Protein AF-A0A352VGR4-F1 (afdb_monomer_lite)

Sequence (114 aa):
MTDTLLATLAIIDSYLWGPWTMAFLAGVAVFFTVTSGVFQLTGFRYILRSTVGCFAASADRSARQQLTPFQAAATSLAGTVGMGNMAGVAVSEAIKQGMALRRSTPSSCRGPSP

Foldseek 3Di:
DVVVVVVVVVVVCCVCVDPVVVVVVVVVVVVVVVVCPPCVVVVVVVVCVVLVVVVVVPPPDDDDDDQRPVRVVVVVCCVCVVVVVVVVVVVVVVVVVVVVVVVPPPPPPDD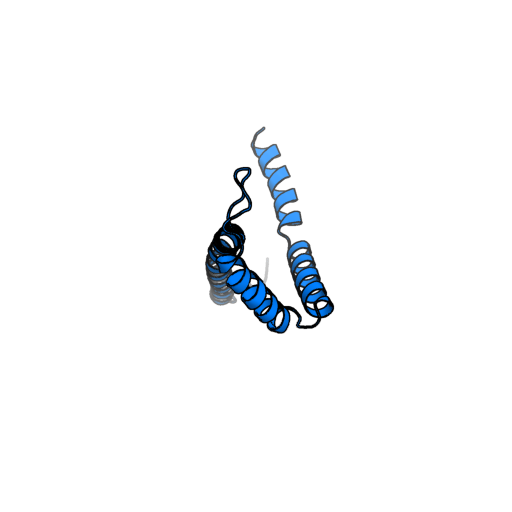DDD

Secondary structure (DSSP, 8-state):
-HHHHHHHHHHHHHHHSSHHHHHHHHHHHHHHHHHTTTHHHHHHHHHHHHHHHHHTT-TT---S----HHHHHHHHHHHHHHHHHHHHHHHHHHHHHHHHHHHHS-S-S-S---

pLDDT: mean 72.19, std 15.46, range [42.25, 91.94]

Structure (mmCIF, N/CA/C/O backbone):
data_AF-A0A352VGR4-F1
#
_entry.id   AF-A0A352VGR4-F1
#
loop_
_atom_site.group_PDB
_atom_site.id
_atom_site.type_symbol
_atom_site.label_atom_id
_atom_site.label_alt_id
_atom_site.label_comp_id
_atom_site.label_asym_id
_atom_site.label_entity_id
_atom_site.label_seq_id
_atom_site.pdbx_PDB_ins_code
_atom_site.Cartn_x
_atom_site.Cartn_y
_atom_site.Cartn_z
_atom_site.occupancy
_atom_site.B_iso_or_equiv
_atom_site.auth_seq_id
_atom_site.auth_comp_id
_atom_site.auth_asym_id
_atom_site.auth_atom_id
_atom_site.pdbx_PDB_model_num
ATOM 1 N N . MET A 1 1 ? 26.073 18.460 -13.523 1.00 69.19 1 MET A N 1
ATOM 2 C CA . MET A 1 1 ? 26.275 17.874 -12.169 1.00 69.19 1 MET A CA 1
ATOM 3 C C . MET A 1 1 ? 24.955 17.420 -11.548 1.00 69.19 1 MET A C 1
ATOM 5 O O . MET A 1 1 ? 24.924 16.385 -10.896 1.00 69.19 1 MET A O 1
ATOM 9 N N . THR A 1 2 ? 23.854 18.137 -11.772 1.00 86.31 2 THR A N 1
ATOM 10 C CA . THR A 1 2 ? 22.496 17.695 -11.412 1.0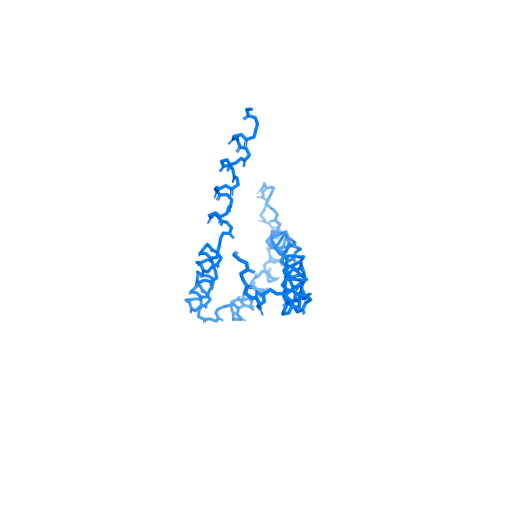0 86.31 2 THR A CA 1
ATOM 11 C C . THR A 1 2 ? 22.028 16.496 -12.239 1.00 86.31 2 THR A C 1
ATOM 13 O O . THR A 1 2 ? 21.388 15.608 -11.693 1.00 86.31 2 THR A O 1
ATOM 16 N N . ASP A 1 3 ? 22.415 16.403 -13.514 1.00 83.31 3 ASP A N 1
ATOM 17 C CA . ASP A 1 3 ? 21.993 15.318 -14.419 1.00 83.31 3 ASP A CA 1
ATOM 18 C C . ASP A 1 3 ? 22.493 13.940 -13.978 1.00 83.31 3 ASP A C 1
ATOM 20 O O . ASP A 1 3 ? 21.754 12.963 -14.001 1.00 83.31 3 ASP A O 1
ATOM 24 N N . THR A 1 4 ? 23.733 13.865 -13.491 1.00 88.06 4 THR A N 1
ATOM 25 C CA . THR A 1 4 ? 24.308 12.642 -12.913 1.00 88.06 4 THR A CA 1
ATOM 26 C C . THR A 1 4 ? 23.610 12.238 -11.615 1.00 88.06 4 THR A C 1
ATOM 28 O O . THR A 1 4 ? 23.456 11.049 -11.338 1.00 88.06 4 THR A O 1
ATOM 31 N N . LEU A 1 5 ? 23.146 13.216 -10.833 1.00 90.44 5 LEU A N 1
ATOM 32 C CA . 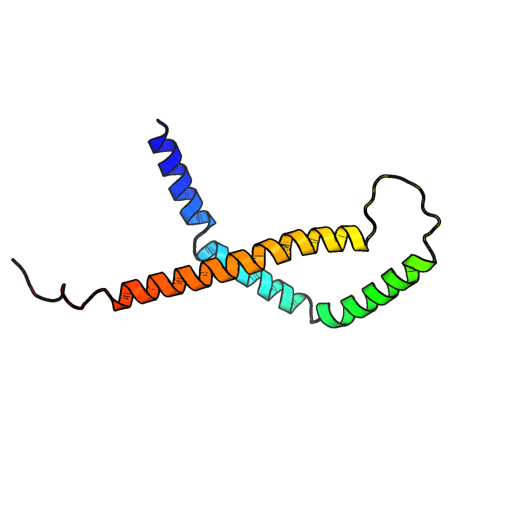LEU A 1 5 ? 22.403 12.975 -9.598 1.00 90.44 5 LEU A CA 1
ATOM 33 C C . LEU A 1 5 ? 21.000 12.442 -9.921 1.00 90.44 5 LEU A C 1
ATOM 35 O O . LEU A 1 5 ? 20.604 11.409 -9.390 1.00 90.44 5 LEU A O 1
ATOM 39 N N . LEU A 1 6 ? 20.297 13.076 -10.861 1.00 91.62 6 LEU A N 1
ATOM 40 C CA . LEU A 1 6 ? 18.991 12.623 -11.344 1.00 91.62 6 LEU A CA 1
ATOM 41 C C . LEU A 1 6 ? 19.065 11.232 -11.985 1.00 91.62 6 LEU A C 1
ATOM 43 O O . LEU A 1 6 ? 18.216 10.394 -11.700 1.00 91.62 6 LEU A O 1
ATOM 47 N N . ALA A 1 7 ? 20.101 10.951 -12.781 1.00 88.25 7 ALA A N 1
ATOM 48 C CA . ALA A 1 7 ? 20.311 9.633 -13.378 1.00 88.25 7 ALA A CA 1
ATOM 49 C C . ALA A 1 7 ? 20.524 8.545 -12.314 1.00 88.25 7 ALA A C 1
ATOM 51 O O . ALA A 1 7 ? 19.953 7.461 -12.408 1.00 88.25 7 ALA A O 1
ATOM 52 N N . THR A 1 8 ? 21.295 8.847 -11.267 1.00 89.19 8 THR A N 1
ATOM 53 C CA . THR A 1 8 ? 21.523 7.909 -10.158 1.00 89.19 8 THR A CA 1
ATOM 54 C C . THR A 1 8 ? 20.236 7.663 -9.367 1.00 89.19 8 THR A C 1
ATOM 56 O O . THR A 1 8 ? 19.907 6.518 -9.061 1.00 89.19 8 THR A O 1
ATOM 59 N N . LEU A 1 9 ? 19.469 8.721 -9.082 1.00 91.75 9 LEU A N 1
ATOM 60 C CA . LEU A 1 9 ? 18.180 8.606 -8.400 1.00 91.75 9 LEU A CA 1
ATOM 61 C C . LEU A 1 9 ? 17.162 7.812 -9.222 1.00 91.75 9 LEU A C 1
ATOM 63 O O . LEU A 1 9 ? 16.468 6.977 -8.656 1.00 91.75 9 LEU A O 1
ATOM 67 N N . ALA A 1 10 ? 17.108 8.008 -10.541 1.00 88.19 10 ALA A N 1
ATOM 68 C CA . ALA A 1 10 ? 16.194 7.280 -11.419 1.00 88.19 10 ALA A CA 1
ATOM 69 C C . ALA A 1 10 ? 16.470 5.766 -11.432 1.00 88.19 10 ALA A C 1
ATOM 71 O O . ALA A 1 10 ? 15.538 4.963 -11.448 1.00 88.19 10 ALA A O 1
ATOM 72 N N . ILE A 1 11 ? 17.743 5.361 -11.374 1.00 87.50 11 ILE A N 1
ATOM 73 C CA . ILE A 1 11 ? 18.121 3.943 -11.288 1.00 87.50 11 ILE A CA 1
ATOM 74 C C . ILE A 1 11 ? 17.632 3.345 -9.964 1.00 87.50 11 ILE A C 1
ATOM 76 O O . ILE A 1 11 ? 17.018 2.277 -9.960 1.00 87.50 11 ILE A O 1
ATOM 80 N N . ILE A 1 12 ? 17.851 4.046 -8.849 1.00 89.94 12 ILE A N 1
ATOM 81 C CA . ILE A 1 12 ? 17.412 3.599 -7.519 1.00 89.94 12 ILE A CA 1
ATOM 82 C C . ILE A 1 12 ? 15.882 3.529 -7.450 1.00 89.94 12 ILE A C 1
ATOM 84 O O . ILE A 1 12 ? 15.336 2.537 -6.968 1.00 89.94 12 ILE A O 1
ATOM 88 N N . ASP A 1 13 ? 15.197 4.546 -7.969 1.00 87.75 13 ASP A N 1
ATOM 89 C CA . ASP A 1 13 ? 13.737 4.622 -7.999 1.00 87.75 13 ASP A CA 1
ATOM 90 C C . ASP A 1 13 ? 13.133 3.455 -8.790 1.00 87.75 13 ASP A C 1
ATOM 92 O O . ASP A 1 13 ? 12.252 2.761 -8.288 1.00 87.75 13 ASP A O 1
ATOM 96 N N . SER A 1 14 ? 13.696 3.137 -9.961 1.00 84.69 14 SER A N 1
ATOM 97 C CA . SER A 1 14 ? 13.246 2.004 -10.781 1.00 84.69 14 SER A CA 1
ATOM 98 C C . SER A 1 14 ? 13.395 0.644 -10.087 1.00 84.69 14 SER A C 1
ATOM 100 O O . SER A 1 14 ? 12.609 -0.273 -10.329 1.00 84.69 14 SER A O 1
ATOM 102 N N . TYR A 1 15 ? 14.382 0.513 -9.197 1.00 86.06 15 TYR A N 1
ATOM 103 C CA . TYR A 1 15 ? 14.601 -0.702 -8.420 1.00 86.06 15 TYR A CA 1
ATOM 104 C C . TYR A 1 15 ? 13.663 -0.769 -7.206 1.00 86.06 15 TYR A C 1
ATOM 106 O O . TYR A 1 15 ? 13.133 -1.834 -6.887 1.00 86.06 15 TYR A O 1
ATOM 114 N N . LEU A 1 16 ? 13.418 0.371 -6.551 1.00 85.94 16 LEU A N 1
ATOM 115 C CA . LEU A 1 16 ? 12.581 0.469 -5.354 1.00 85.94 16 LEU A CA 1
ATOM 116 C C . LEU A 1 16 ? 11.080 0.412 -5.666 1.00 85.94 16 LEU A C 1
ATOM 118 O O . LEU A 1 16 ? 10.326 -0.183 -4.900 1.00 85.94 16 LEU A O 1
ATOM 122 N N . TRP A 1 17 ? 10.651 0.977 -6.793 1.00 82.56 17 TRP A N 1
ATOM 123 C CA . TRP A 1 17 ? 9.271 0.937 -7.298 1.00 82.56 17 TRP A CA 1
ATOM 124 C C . TRP A 1 17 ? 9.053 -0.138 -8.368 1.00 82.56 17 TRP A C 1
ATOM 126 O O . TRP A 1 17 ? 8.001 -0.196 -9.007 1.00 82.56 17 TRP A O 1
ATOM 136 N N . GLY A 1 18 ? 10.047 -1.003 -8.568 1.00 84.75 18 GLY A N 1
ATOM 137 C CA . GLY A 1 18 ? 9.992 -2.067 -9.553 1.00 84.75 18 GLY A CA 1
ATOM 138 C C . GLY A 1 18 ? 8.966 -3.165 -9.224 1.00 84.75 18 GLY A C 1
ATOM 139 O O . GLY A 1 18 ? 8.458 -3.271 -8.105 1.00 84.75 18 GLY A O 1
ATOM 140 N N . PRO A 1 19 ? 8.696 -4.071 -10.180 1.00 85.12 19 PRO A N 1
ATOM 141 C CA . PRO A 1 19 ? 7.733 -5.159 -9.997 1.00 85.12 19 PRO A CA 1
ATOM 142 C C . PRO A 1 19 ? 8.067 -6.079 -8.814 1.00 85.12 19 PRO A C 1
ATOM 144 O O . PRO A 1 19 ? 7.170 -6.659 -8.210 1.00 85.12 19 PRO A O 1
ATOM 147 N N . TRP A 1 20 ? 9.355 -6.202 -8.474 1.00 87.81 20 TRP A N 1
ATOM 148 C CA . TRP A 1 20 ? 9.834 -7.052 -7.386 1.00 87.81 20 TRP A CA 1
ATOM 149 C C . TRP A 1 20 ? 9.377 -6.566 -6.010 1.00 87.81 20 TRP A C 1
ATOM 151 O O . TRP A 1 20 ? 8.851 -7.354 -5.226 1.00 87.81 20 TRP A O 1
ATOM 161 N N . THR A 1 21 ? 9.539 -5.274 -5.710 1.00 88.75 21 THR A N 1
ATOM 162 C CA . THR A 1 21 ? 9.140 -4.710 -4.413 1.00 88.75 21 THR A CA 1
ATOM 163 C C . THR A 1 21 ? 7.624 -4.703 -4.268 1.00 88.75 21 THR A C 1
ATOM 165 O O . THR A 1 21 ? 7.125 -5.050 -3.201 1.00 88.75 21 THR A O 1
ATOM 168 N N . MET A 1 22 ? 6.887 -4.429 -5.349 1.00 88.12 22 MET A N 1
ATOM 169 C CA . MET A 1 22 ? 5.424 -4.527 -5.378 1.00 88.12 22 MET A CA 1
ATOM 170 C C . MET A 1 22 ? 4.933 -5.956 -5.130 1.00 88.12 22 MET A C 1
ATOM 172 O O . MET A 1 22 ? 4.036 -6.166 -4.312 1.00 88.12 22 MET A O 1
ATOM 176 N N . ALA A 1 23 ? 5.545 -6.947 -5.784 1.00 89.69 23 ALA A N 1
ATOM 177 C CA . ALA A 1 23 ? 5.224 -8.356 -5.572 1.00 89.69 23 ALA A CA 1
ATOM 178 C C . ALA A 1 23 ? 5.574 -8.815 -4.149 1.00 89.69 23 ALA A C 1
ATOM 180 O O . ALA A 1 23 ? 4.786 -9.524 -3.525 1.00 89.69 23 ALA A O 1
ATOM 181 N N . PHE A 1 24 ? 6.715 -8.378 -3.609 1.00 91.94 24 PHE A N 1
ATOM 182 C CA . PHE A 1 24 ? 7.108 -8.666 -2.232 1.00 91.94 24 PHE A CA 1
ATOM 183 C C . PHE A 1 24 ? 6.117 -8.070 -1.229 1.00 91.94 24 PHE A C 1
ATOM 185 O O . PHE A 1 24 ? 5.651 -8.778 -0.340 1.00 91.94 24 PHE A O 1
ATOM 192 N N . LEU A 1 25 ? 5.739 -6.800 -1.392 1.00 89.06 25 LEU A N 1
ATOM 193 C CA . LEU A 1 25 ? 4.809 -6.122 -0.490 1.00 89.06 25 LEU A CA 1
ATOM 194 C C . LEU A 1 25 ? 3.412 -6.757 -0.536 1.00 89.06 25 LEU A C 1
ATOM 196 O O . LEU A 1 25 ? 2.812 -7.000 0.511 1.00 89.06 25 LEU A O 1
ATOM 200 N N . ALA A 1 26 ? 2.927 -7.100 -1.734 1.00 88.56 26 ALA A N 1
ATOM 201 C CA . ALA A 1 26 ? 1.692 -7.860 -1.906 1.00 88.56 26 ALA A CA 1
ATOM 202 C C . ALA A 1 26 ? 1.792 -9.255 -1.263 1.00 88.56 26 ALA A C 1
ATOM 204 O O . ALA A 1 26 ? 0.868 -9.687 -0.577 1.00 88.56 26 ALA A O 1
ATOM 205 N N . GLY A 1 27 ? 2.932 -9.932 -1.416 1.00 91.50 27 GLY A N 1
ATOM 206 C CA . GLY A 1 27 ? 3.213 -11.218 -0.783 1.00 91.50 27 GLY A CA 1
ATOM 207 C C . GLY A 1 27 ? 3.184 -11.143 0.744 1.00 91.50 27 GLY A C 1
ATOM 208 O O . GLY A 1 27 ? 2.522 -11.963 1.375 1.00 91.50 27 GLY A O 1
ATOM 209 N N . VAL A 1 28 ? 3.818 -10.130 1.343 1.00 90.75 28 VAL A N 1
ATOM 210 C CA . VAL A 1 28 ? 3.767 -9.882 2.795 1.00 90.75 28 VAL A CA 1
ATOM 211 C C . VAL A 1 28 ? 2.338 -9.569 3.241 1.00 90.75 28 VAL A C 1
ATOM 213 O O . VAL A 1 28 ? 1.898 -10.098 4.259 1.00 90.75 28 VAL A O 1
ATOM 216 N N . ALA A 1 29 ? 1.582 -8.773 2.479 1.00 84.06 29 ALA A N 1
ATOM 217 C CA . ALA A 1 29 ? 0.185 -8.472 2.791 1.00 84.06 29 ALA A CA 1
ATOM 218 C C . ALA A 1 29 ? -0.693 -9.736 2.794 1.00 84.06 29 ALA A C 1
ATOM 220 O O . ALA A 1 29 ? -1.479 -9.943 3.723 1.00 84.06 29 ALA A O 1
ATOM 221 N N . VAL A 1 30 ? -0.524 -10.620 1.806 1.00 87.12 30 VAL A N 1
ATOM 222 C CA . VAL A 1 30 ? -1.231 -11.909 1.747 1.00 87.12 30 VAL A CA 1
ATOM 223 C C . VAL A 1 30 ? -0.772 -12.830 2.877 1.00 87.12 30 VAL A C 1
ATOM 225 O O . VAL A 1 30 ? -1.609 -13.388 3.583 1.00 87.12 30 VAL A O 1
ATOM 228 N N . PHE A 1 31 ? 0.536 -12.944 3.113 1.00 87.19 31 PHE A N 1
ATOM 229 C CA . PHE A 1 31 ? 1.103 -13.754 4.193 1.00 87.19 31 PHE A CA 1
ATOM 230 C C . PHE A 1 31 ? 0.586 -13.319 5.569 1.00 87.19 31 PHE A C 1
ATOM 232 O O . PHE A 1 31 ? 0.180 -14.156 6.379 1.00 87.19 31 PHE A O 1
ATOM 239 N N . PHE A 1 32 ? 0.535 -12.011 5.821 1.00 80.88 32 PHE A N 1
ATOM 240 C CA . PHE A 1 32 ? -0.018 -11.454 7.050 1.00 80.88 32 PHE A CA 1
ATOM 241 C C . PHE A 1 32 ? -1.526 -11.715 7.158 1.00 80.88 32 PHE A C 1
ATOM 243 O O . PHE A 1 32 ? -1.999 -12.103 8.222 1.00 80.88 32 PHE A O 1
ATOM 250 N N . THR A 1 33 ? -2.277 -11.582 6.059 1.00 79.75 33 THR A N 1
ATOM 251 C CA . THR A 1 33 ? -3.721 -11.887 6.013 1.00 79.75 33 THR A CA 1
ATOM 252 C C . THR A 1 33 ? -4.007 -13.349 6.363 1.00 79.75 33 THR A C 1
ATOM 254 O O . THR A 1 33 ? -4.895 -13.630 7.168 1.00 79.75 33 THR A O 1
ATOM 257 N N . VAL A 1 34 ? -3.225 -14.281 5.812 1.00 79.81 34 VAL A N 1
ATOM 258 C CA . VAL A 1 34 ? -3.354 -15.721 6.087 1.00 79.81 34 VAL A CA 1
ATOM 259 C C . VAL A 1 34 ? -2.952 -16.042 7.529 1.00 79.81 34 VAL A C 1
ATOM 261 O O . VAL A 1 34 ? -3.679 -16.749 8.224 1.00 79.81 34 VAL A O 1
ATOM 264 N N . THR A 1 35 ? -1.847 -15.469 8.017 1.00 72.25 35 THR A N 1
ATOM 265 C CA . THR A 1 35 ? -1.362 -15.681 9.395 1.00 72.25 35 THR A CA 1
ATOM 266 C C . THR A 1 35 ? -2.306 -15.079 10.440 1.00 72.25 35 THR A C 1
ATOM 268 O O . THR A 1 35 ? -2.461 -15.629 11.527 1.00 72.25 35 THR A O 1
ATOM 271 N N . SER A 1 36 ? -2.988 -13.975 10.118 1.00 68.62 36 SER A N 1
ATOM 272 C CA . SER A 1 36 ? -3.957 -13.327 11.010 1.00 68.62 36 SER A CA 1
ATOM 273 C C . SER A 1 36 ? -5.284 -14.099 11.132 1.00 68.62 36 SER A C 1
ATOM 275 O O . SER A 1 36 ? -6.136 -13.715 11.931 1.00 68.62 36 SER A O 1
ATOM 277 N N . GLY A 1 37 ? -5.476 -15.204 10.395 1.00 61.28 37 GLY A N 1
ATOM 278 C CA . GLY A 1 37 ? -6.500 -16.211 10.701 1.00 61.28 37 GLY A CA 1
ATOM 279 C C . GLY A 1 37 ? -7.932 -15.672 10.790 1.00 61.28 37 GLY A C 1
ATOM 280 O O . GLY A 1 37 ? -8.697 -16.095 11.652 1.00 61.28 37 GLY A O 1
ATOM 281 N N . VAL A 1 38 ? -8.306 -14.717 9.930 1.00 55.47 38 VAL A N 1
ATOM 282 C CA . VAL A 1 38 ? -9.650 -14.097 9.923 1.00 55.47 38 VAL A CA 1
ATOM 283 C C . VAL A 1 38 ? -9.994 -13.329 11.218 1.00 55.47 38 VAL A C 1
ATOM 285 O O . VAL A 1 38 ? -11.150 -12.967 11.454 1.00 55.47 38 VAL A O 1
ATOM 288 N N . PHE A 1 39 ? -8.997 -12.989 12.044 1.00 54.66 39 PHE A N 1
ATOM 289 C CA . PHE A 1 39 ? -9.181 -12.212 13.278 1.00 54.66 39 PHE A CA 1
ATOM 290 C C . PHE A 1 39 ? -9.628 -10.759 13.020 1.00 54.66 39 PHE A C 1
ATOM 292 O O . PHE A 1 39 ? -10.119 -10.083 13.922 1.00 54.66 39 PHE A O 1
ATOM 299 N N . GLN A 1 40 ? -9.532 -10.277 11.777 1.00 53.25 40 GLN A N 1
ATOM 300 C CA . GLN A 1 40 ? -10.014 -8.954 11.363 1.00 53.25 40 GLN A CA 1
ATOM 301 C C . GLN A 1 40 ? -11.543 -8.802 11.490 1.00 53.25 40 GLN A C 1
ATOM 303 O O . GLN A 1 40 ? -12.013 -7.705 11.782 1.00 53.25 40 GLN A O 1
ATOM 308 N N . LEU A 1 41 ? -12.328 -9.880 11.347 1.00 53.62 41 LEU A N 1
ATOM 309 C CA . LEU A 1 41 ? -13.798 -9.824 11.443 1.00 53.62 41 LEU A CA 1
ATOM 310 C C . LEU A 1 41 ? -14.324 -10.086 12.867 1.00 53.62 41 LEU A C 1
ATOM 312 O O . LEU A 1 41 ? -15.307 -9.478 13.291 1.00 53.62 41 LEU A O 1
ATOM 316 N N . THR A 1 42 ? -13.665 -10.949 13.642 1.00 54.91 42 THR A N 1
ATOM 317 C CA . THR A 1 42 ? -14.056 -11.285 15.026 1.00 54.91 42 THR A CA 1
ATOM 318 C C . THR A 1 42 ? -13.415 -10.367 16.073 1.00 54.91 42 THR A C 1
ATOM 320 O O . THR A 1 42 ? -14.081 -9.995 17.043 1.00 54.91 42 THR A O 1
ATOM 323 N N . GLY A 1 43 ? -12.171 -9.926 15.862 1.00 58.09 43 GLY A N 1
ATOM 324 C CA . GLY A 1 43 ? -11.443 -9.015 16.751 1.00 58.09 43 GLY A CA 1
ATOM 325 C C . GLY A 1 43 ? -11.953 -7.572 16.703 1.00 58.09 43 GLY A C 1
ATOM 326 O O . GLY A 1 43 ? -12.078 -6.941 17.750 1.00 58.09 43 GLY A O 1
ATOM 327 N N . PHE A 1 44 ? -12.359 -7.067 15.530 1.00 59.72 44 PHE A N 1
ATOM 328 C CA . PHE A 1 44 ? -12.963 -5.731 15.386 1.00 59.72 44 PHE A CA 1
ATOM 329 C C . PHE A 1 44 ? -14.236 -5.581 16.230 1.00 59.72 44 PHE A C 1
ATOM 331 O O . PHE A 1 44 ? -14.442 -4.550 16.865 1.00 59.72 44 PHE A O 1
ATOM 338 N N . ARG A 1 45 ? -15.053 -6.641 16.326 1.00 54.56 45 ARG A N 1
ATOM 339 C CA . ARG A 1 45 ? -16.272 -6.653 17.150 1.00 54.56 45 ARG A CA 1
ATOM 340 C C . ARG A 1 45 ? -15.974 -6.684 18.653 1.00 54.56 45 ARG A C 1
ATOM 342 O O . ARG A 1 45 ? -16.692 -6.044 19.418 1.00 54.56 45 ARG A O 1
ATOM 349 N N . TYR A 1 46 ? -14.921 -7.388 19.076 1.00 57.97 46 TYR A N 1
ATOM 350 C CA . TYR A 1 46 ? -14.472 -7.417 20.475 1.00 57.97 46 TYR A CA 1
ATOM 351 C C . TYR A 1 46 ? -13.842 -6.078 20.892 1.00 57.97 46 TYR A C 1
ATOM 353 O O . TYR A 1 46 ? -14.210 -5.519 21.923 1.00 57.97 46 TYR A O 1
ATOM 361 N N . ILE A 1 47 ? -12.982 -5.505 20.043 1.00 60.69 47 ILE A N 1
ATOM 362 C CA . ILE A 1 47 ? -12.321 -4.213 20.270 1.00 60.69 47 ILE A CA 1
ATOM 363 C C . ILE A 1 47 ? -13.340 -3.074 20.260 1.00 60.69 47 ILE A C 1
ATOM 365 O O . ILE A 1 47 ? -13.336 -2.282 21.189 1.00 60.69 47 ILE A O 1
ATOM 369 N N . LEU A 1 48 ? -14.283 -3.019 19.311 1.00 62.00 48 LEU A N 1
ATOM 370 C CA . LEU A 1 48 ? -15.368 -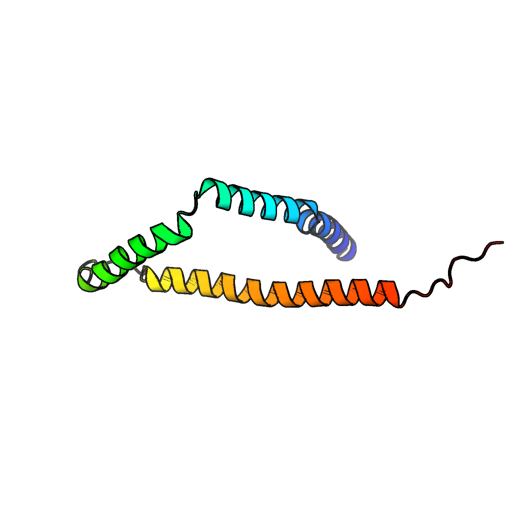2.027 19.345 1.00 62.00 48 LEU A CA 1
ATOM 371 C C . LEU A 1 48 ? -16.187 -2.114 20.634 1.00 62.00 48 LEU A C 1
ATOM 373 O O . LEU A 1 48 ? -16.522 -1.084 21.213 1.00 62.00 48 LEU A O 1
ATOM 377 N N . ARG A 1 49 ? -16.490 -3.323 21.118 1.00 58.75 49 ARG A N 1
ATOM 378 C CA . ARG A 1 49 ? -17.270 -3.504 22.350 1.00 58.75 49 ARG A CA 1
ATOM 379 C C . ARG A 1 49 ? -16.480 -3.088 23.597 1.00 58.75 49 ARG A C 1
ATOM 381 O O . ARG A 1 49 ? -17.052 -2.450 24.477 1.00 58.75 49 ARG A O 1
ATOM 388 N N . SER A 1 50 ? -15.176 -3.363 23.647 1.00 56.28 50 SER A N 1
ATOM 389 C CA . SER A 1 50 ? -14.288 -2.902 24.724 1.00 56.28 50 SER A CA 1
ATOM 390 C C . SER A 1 50 ? -13.970 -1.404 24.645 1.00 56.28 50 SER A C 1
ATOM 392 O O . SER A 1 50 ? -13.900 -0.751 25.679 1.00 56.28 50 SER A O 1
ATOM 394 N N . THR A 1 51 ? -13.824 -0.822 23.455 1.00 59.09 51 THR A N 1
ATOM 395 C CA . THR A 1 51 ? -13.533 0.606 23.261 1.00 59.09 51 THR A CA 1
ATOM 396 C C . THR A 1 51 ? -14.769 1.461 23.530 1.00 59.09 51 THR A C 1
ATOM 398 O O . THR A 1 51 ? -14.673 2.409 24.303 1.00 59.09 51 THR A O 1
ATOM 401 N N . VAL A 1 52 ? -15.944 1.100 22.995 1.00 57.22 52 VAL A N 1
ATOM 402 C CA . VAL A 1 52 ? -17.211 1.814 23.258 1.00 57.22 52 VAL A CA 1
ATOM 403 C C . VAL A 1 52 ? -17.661 1.638 24.717 1.00 57.22 52 VAL A C 1
ATOM 405 O O . VAL A 1 52 ? -18.152 2.589 25.316 1.00 57.22 52 VAL A O 1
ATOM 408 N N . GLY A 1 53 ? -17.424 0.472 25.332 1.00 52.44 53 GLY A N 1
ATOM 409 C CA . GLY A 1 53 ? -17.677 0.258 26.764 1.00 52.44 53 GLY A CA 1
ATOM 410 C C . GLY A 1 53 ? -16.737 1.049 27.687 1.00 52.44 53 GLY A C 1
ATOM 411 O O . GLY A 1 53 ? -17.149 1.486 28.757 1.00 52.44 53 GLY A O 1
ATOM 412 N N . CYS A 1 54 ? -15.492 1.293 27.264 1.00 50.12 54 CYS A N 1
ATOM 413 C CA . CYS A 1 54 ? -14.508 2.064 28.030 1.00 50.12 54 CYS A CA 1
ATOM 414 C C . CYS A 1 54 ? -14.661 3.589 27.852 1.00 50.12 54 CYS A C 1
ATOM 416 O O . CYS A 1 54 ? -14.279 4.345 28.746 1.00 50.12 54 CYS A O 1
ATOM 418 N N . PHE A 1 55 ? -15.296 4.051 26.765 1.00 51.84 55 PHE A N 1
ATOM 419 C CA . PHE A 1 55 ? -15.718 5.452 26.605 1.00 51.84 55 PHE A CA 1
ATOM 420 C C . PHE A 1 55 ? -16.665 5.915 27.727 1.00 51.84 55 PHE A C 1
ATOM 422 O O . PHE A 1 55 ? -16.635 7.086 28.091 1.00 51.84 55 PHE A O 1
ATOM 429 N N . ALA A 1 56 ? -17.454 5.006 28.314 1.00 50.28 56 ALA A N 1
ATOM 430 C CA . ALA A 1 56 ? -18.325 5.310 29.451 1.00 50.28 56 ALA A CA 1
ATOM 431 C C . ALA A 1 56 ? -17.610 5.268 30.822 1.00 50.28 56 ALA A C 1
ATOM 433 O O . ALA A 1 56 ? -18.144 5.800 31.789 1.00 50.28 56 ALA A O 1
ATOM 434 N N . ALA A 1 57 ? -16.420 4.656 30.923 1.00 48.12 57 ALA A N 1
ATOM 435 C CA . ALA A 1 57 ? -15.739 4.400 32.203 1.00 48.12 57 ALA A CA 1
ATOM 436 C C . ALA A 1 57 ? -14.380 5.111 32.377 1.00 48.12 57 ALA A C 1
ATOM 438 O O . ALA A 1 57 ? -13.868 5.165 33.490 1.00 48.12 57 ALA A O 1
ATOM 439 N N . SER A 1 58 ? -13.782 5.671 31.318 1.00 48.53 58 SER A N 1
ATOM 440 C CA . SER A 1 58 ? -12.436 6.281 31.366 1.00 48.53 58 SER A CA 1
ATOM 441 C C . SER A 1 58 ? -12.420 7.812 31.408 1.00 48.53 58 SER A C 1
ATOM 443 O O . SER A 1 58 ? -11.454 8.430 30.967 1.00 48.53 58 SER A O 1
ATOM 445 N N . ALA A 1 59 ? -13.442 8.439 31.996 1.00 50.59 59 ALA A N 1
ATOM 446 C CA . ALA A 1 59 ? -13.395 9.868 32.328 1.00 50.59 59 ALA A CA 1
ATOM 447 C C . ALA A 1 59 ? -12.270 10.228 33.332 1.00 50.59 59 ALA A C 1
ATOM 449 O O . ALA A 1 59 ? -12.024 11.406 33.562 1.00 50.59 59 ALA A O 1
ATOM 450 N N . ASP A 1 60 ? -11.565 9.234 33.893 1.00 45.31 60 ASP A N 1
ATOM 451 C CA . ASP A 1 60 ? -10.593 9.404 34.977 1.00 45.31 60 ASP A CA 1
ATOM 452 C C . ASP A 1 60 ? -9.191 8.832 34.674 1.00 45.31 60 ASP A C 1
ATOM 454 O O . ASP A 1 60 ? -8.604 8.096 35.464 1.00 45.31 60 ASP A O 1
ATOM 458 N N . ARG A 1 61 ? -8.611 9.145 33.508 1.00 48.78 61 ARG A N 1
ATOM 459 C CA . ARG A 1 61 ? -7.143 9.086 33.346 1.00 48.78 61 ARG A CA 1
ATOM 460 C C . ARG A 1 61 ? -6.612 10.352 32.697 1.00 48.78 61 ARG A C 1
ATOM 462 O O . ARG A 1 61 ? -6.351 10.430 31.500 1.00 48.78 61 ARG A O 1
ATOM 469 N N . SER A 1 62 ? -6.441 11.343 33.559 1.00 48.34 62 SER A N 1
ATOM 470 C CA . SER A 1 62 ? -5.566 12.491 33.369 1.00 48.34 62 SER A CA 1
ATOM 471 C C . SER A 1 62 ? -4.134 12.036 33.037 1.00 48.34 62 SER A C 1
ATOM 473 O O . SER A 1 62 ? -3.560 11.256 33.793 1.00 48.34 62 SER A O 1
ATOM 475 N N . ALA A 1 63 ? -3.584 12.501 31.906 1.00 45.22 63 ALA A N 1
ATOM 476 C CA . ALA A 1 63 ? -2.206 13.000 31.731 1.00 45.22 63 ALA A CA 1
ATOM 477 C C . ALA A 1 63 ? -1.672 12.795 30.295 1.00 45.22 63 ALA A C 1
ATOM 479 O O . ALA A 1 63 ? -1.501 11.672 29.827 1.00 45.22 63 ALA A O 1
ATOM 480 N N . ARG A 1 64 ? -1.285 13.924 29.677 1.00 42.25 64 ARG A N 1
ATOM 481 C CA . ARG A 1 64 ? -0.522 14.102 28.421 1.00 42.25 64 ARG A CA 1
ATOM 482 C C . ARG A 1 64 ? -1.228 13.701 27.130 1.00 42.25 64 ARG A C 1
ATOM 484 O O . ARG A 1 64 ? -1.306 12.521 26.853 1.00 42.25 64 ARG A O 1
ATOM 491 N N . GLN A 1 65 ? -1.609 14.697 26.318 1.00 51.41 65 GLN A N 1
ATOM 492 C CA . GLN A 1 65 ? -1.540 14.758 24.836 1.00 51.41 65 GLN A CA 1
ATOM 493 C C . GLN A 1 65 ? -1.829 13.495 23.980 1.00 51.41 65 GLN A C 1
ATOM 495 O O . GLN A 1 65 ? -1.492 13.468 22.799 1.00 51.41 65 GLN A O 1
ATOM 500 N N . GLN A 1 66 ? -2.454 12.453 24.515 1.00 58.47 66 GLN A N 1
ATOM 501 C CA . GLN A 1 66 ? -2.714 11.202 23.820 1.00 58.47 66 GLN A CA 1
ATOM 502 C C . GLN A 1 66 ? -4.091 11.306 23.174 1.00 58.47 66 GLN A C 1
ATOM 504 O O . GLN A 1 66 ? -5.110 11.375 23.860 1.00 58.47 66 GLN A O 1
ATOM 509 N N . LEU A 1 67 ? -4.098 11.380 21.841 1.00 59.66 67 LEU A N 1
ATOM 510 C CA . LEU A 1 67 ? -5.300 11.287 21.011 1.00 59.66 67 LEU A CA 1
ATOM 511 C C . LEU A 1 67 ? -6.154 10.112 21.509 1.00 59.66 67 LEU A C 1
ATOM 513 O O . LEU A 1 67 ? -5.614 9.040 21.795 1.00 59.66 67 LEU A O 1
ATOM 517 N N . THR A 1 68 ? -7.474 10.299 21.614 1.00 75.50 68 THR A N 1
ATOM 518 C CA . THR A 1 68 ? -8.369 9.200 22.022 1.00 75.50 68 THR A CA 1
ATOM 519 C C . THR A 1 68 ? -8.147 7.989 21.105 1.00 75.50 68 THR A C 1
ATOM 521 O O . THR A 1 68 ? -7.833 8.177 19.928 1.00 75.50 68 THR A O 1
ATOM 524 N N . PRO A 1 69 ? -8.313 6.741 21.577 1.00 71.00 69 PRO A N 1
ATOM 525 C CA . PRO A 1 69 ? -8.107 5.553 20.739 1.00 71.00 69 PRO A CA 1
ATOM 526 C C . PRO A 1 69 ? -8.914 5.600 19.430 1.00 71.00 69 PRO A C 1
ATOM 528 O O . PRO A 1 69 ? -8.454 5.121 18.397 1.00 71.00 69 PRO A O 1
ATOM 531 N N . PHE A 1 70 ? -10.080 6.256 19.445 1.00 76.38 70 PHE A N 1
ATOM 532 C CA . PHE A 1 70 ? -10.868 6.536 18.247 1.00 76.38 70 PHE A CA 1
ATOM 533 C C . PHE A 1 70 ? -10.234 7.600 17.340 1.00 76.38 70 PHE A C 1
ATOM 535 O O . PHE A 1 70 ? -10.181 7.417 16.130 1.00 76.38 70 PHE A O 1
ATOM 542 N N . GLN A 1 71 ? -9.716 8.691 17.901 1.00 78.50 71 GLN A N 1
ATOM 543 C CA . GLN A 1 71 ? -9.040 9.745 17.144 1.00 78.50 71 GLN A CA 1
ATOM 544 C C . GLN A 1 71 ? -7.733 9.253 16.506 1.00 78.50 71 GLN A C 1
ATOM 546 O O . GLN A 1 71 ? -7.478 9.550 15.343 1.00 78.50 71 GLN A O 1
ATOM 551 N N . ALA A 1 72 ? -6.942 8.446 17.218 1.00 82.94 72 ALA A N 1
ATOM 552 C CA . ALA A 1 72 ? -5.741 7.821 16.667 1.00 82.94 72 ALA A CA 1
ATOM 553 C C . ALA A 1 72 ? -6.075 6.872 15.498 1.00 82.94 72 ALA A C 1
ATOM 555 O O . ALA A 1 72 ? -5.411 6.910 14.461 1.00 82.94 72 ALA A O 1
ATOM 556 N N . ALA A 1 73 ? -7.139 6.071 15.632 1.00 80.75 73 ALA A N 1
ATOM 557 C CA . ALA A 1 73 ? -7.626 5.201 14.561 1.00 80.75 73 ALA A CA 1
ATOM 558 C C . ALA A 1 73 ? -8.203 5.992 13.373 1.00 80.75 73 ALA A C 1
ATOM 560 O O . ALA A 1 73 ? -7.944 5.658 12.221 1.00 80.75 73 ALA A O 1
ATOM 561 N N . ALA A 1 74 ? -8.951 7.066 13.629 1.00 83.88 74 ALA A N 1
ATOM 562 C CA . ALA A 1 74 ? -9.493 7.925 12.582 1.00 83.88 74 ALA A CA 1
ATOM 563 C C . ALA A 1 74 ? -8.376 8.608 11.778 1.00 83.88 74 ALA A C 1
ATOM 565 O O . ALA A 1 74 ? -8.461 8.667 10.555 1.00 83.88 74 ALA A O 1
ATOM 566 N N . THR A 1 75 ? -7.302 9.062 12.432 1.00 87.31 75 THR A N 1
ATOM 567 C CA . THR A 1 75 ? -6.135 9.651 11.756 1.00 87.31 75 THR A CA 1
ATOM 568 C C . THR A 1 75 ? -5.385 8.631 10.895 1.00 87.31 75 THR A C 1
ATOM 570 O O . THR A 1 75 ? -5.045 8.941 9.752 1.00 87.31 75 THR A O 1
ATOM 573 N N . SER A 1 76 ? -5.148 7.412 11.391 1.00 84.69 76 SER A N 1
ATOM 574 C CA . SER A 1 76 ? -4.463 6.378 10.600 1.00 84.69 76 SER A CA 1
ATOM 575 C C . SER A 1 76 ? -5.305 5.900 9.407 1.00 84.69 76 SER A C 1
ATOM 577 O O . SER A 1 76 ? -4.774 5.709 8.308 1.00 84.69 76 SER A O 1
ATOM 579 N N . LEU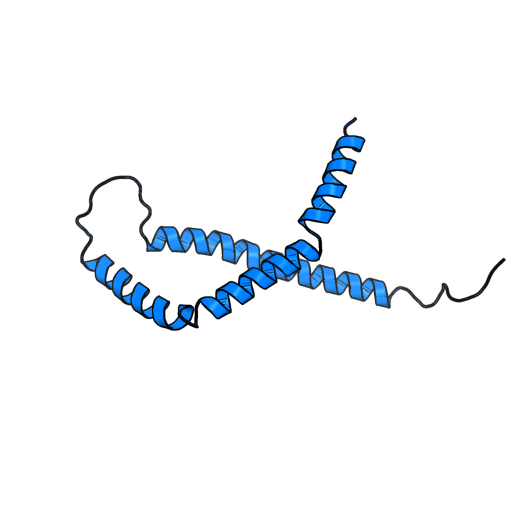 A 1 77 ? -6.625 5.779 9.582 1.00 84.06 77 LEU A N 1
ATOM 580 C CA . LEU A 1 77 ? -7.563 5.462 8.502 1.00 84.06 77 LEU A CA 1
ATOM 581 C C . LEU A 1 77 ? -7.675 6.602 7.486 1.00 84.06 77 LEU A C 1
ATOM 583 O O . LEU A 1 77 ? -7.653 6.342 6.286 1.00 84.06 77 LEU A O 1
ATOM 587 N N . ALA A 1 78 ? -7.732 7.859 7.932 1.00 87.81 78 ALA A N 1
ATOM 588 C CA . ALA A 1 78 ? -7.778 9.013 7.036 1.00 87.81 78 ALA A CA 1
ATOM 589 C C . ALA A 1 78 ? -6.544 9.071 6.118 1.00 87.81 78 ALA A C 1
ATOM 591 O O . ALA A 1 78 ? -6.682 9.309 4.918 1.00 87.81 78 ALA A O 1
ATOM 592 N N . GLY A 1 79 ? -5.352 8.786 6.655 1.00 84.31 79 GLY A N 1
ATOM 593 C CA . GLY A 1 79 ? -4.113 8.759 5.871 1.00 84.31 79 GLY A CA 1
ATOM 594 C C . GLY A 1 79 ? -4.049 7.617 4.852 1.00 84.31 79 GLY A C 1
ATOM 595 O O . GLY A 1 79 ? -3.609 7.817 3.720 1.00 84.31 79 GLY A O 1
ATOM 596 N N . THR A 1 80 ? -4.512 6.421 5.223 1.00 83.50 80 THR A N 1
ATOM 597 C CA . THR A 1 80 ? -4.415 5.228 4.360 1.00 83.50 80 THR A CA 1
ATOM 598 C C . THR A 1 80 ? -5.538 5.137 3.324 1.00 83.50 80 THR A C 1
ATOM 600 O O . THR A 1 80 ? -5.264 4.857 2.157 1.00 83.50 80 THR A O 1
ATOM 603 N N . VAL A 1 81 ? -6.786 5.436 3.697 1.00 83.69 81 VAL A N 1
ATOM 604 C CA . VAL A 1 81 ? -7.940 5.405 2.776 1.00 83.69 81 VAL A CA 1
ATOM 605 C C . VAL A 1 81 ? -7.842 6.515 1.723 1.00 83.69 81 VAL A C 1
ATOM 607 O O . VAL A 1 81 ? -8.176 6.286 0.558 1.00 83.69 81 VAL A O 1
ATOM 610 N N . GLY A 1 82 ? -7.332 7.695 2.101 1.00 75.94 82 GLY A N 1
ATOM 611 C CA . GLY A 1 82 ? -7.135 8.821 1.183 1.00 75.94 82 GLY A CA 1
ATOM 612 C C . GLY A 1 82 ? -6.119 8.525 0.076 1.00 75.94 82 GLY A C 1
ATOM 613 O O . GLY A 1 82 ? -6.406 8.758 -1.097 1.00 75.94 82 GLY A O 1
ATOM 614 N N . MET A 1 83 ? -4.959 7.955 0.422 1.00 81.62 83 MET A N 1
ATOM 615 C CA . MET A 1 83 ? -3.946 7.590 -0.576 1.00 81.62 83 MET A CA 1
ATOM 616 C C . MET A 1 83 ? -4.328 6.344 -1.386 1.00 81.62 83 MET A C 1
ATOM 618 O O . MET A 1 83 ? -4.102 6.321 -2.595 1.00 81.62 83 MET A O 1
ATOM 622 N N . GLY A 1 84 ? -4.945 5.333 -0.763 1.00 78.69 84 GLY A N 1
ATOM 623 C CA . GLY A 1 84 ? -5.290 4.072 -1.429 1.00 78.69 84 GLY A CA 1
ATOM 624 C C . GLY A 1 84 ? -6.282 4.231 -2.586 1.00 78.69 84 GLY A C 1
ATOM 625 O O . GLY A 1 84 ? -6.048 3.705 -3.675 1.00 78.69 84 GLY A O 1
ATOM 626 N N . ASN A 1 85 ? -7.356 5.006 -2.392 1.00 84.06 85 ASN A N 1
ATOM 627 C CA . ASN A 1 85 ? -8.349 5.243 -3.448 1.00 84.06 85 ASN A CA 1
ATOM 628 C C . ASN A 1 85 ? -7.778 6.071 -4.608 1.00 84.06 85 ASN A C 1
ATOM 630 O O . ASN A 1 85 ? -8.047 5.771 -5.771 1.00 84.06 85 ASN A O 1
ATOM 634 N N . MET A 1 86 ? -6.955 7.078 -4.306 1.00 83.88 86 MET A N 1
ATOM 635 C CA . MET A 1 86 ? -6.323 7.916 -5.330 1.00 83.88 86 MET A CA 1
ATOM 636 C C . MET A 1 86 ? -5.305 7.124 -6.159 1.00 83.88 86 MET A C 1
ATOM 638 O O . MET A 1 86 ? -5.330 7.182 -7.390 1.00 83.88 86 MET A O 1
ATOM 642 N N . ALA A 1 87 ? -4.458 6.325 -5.502 1.00 83.12 87 ALA A N 1
ATOM 643 C CA . ALA A 1 87 ? -3.480 5.475 -6.176 1.00 83.12 87 ALA A CA 1
ATOM 644 C C . ALA A 1 87 ? -4.152 4.411 -7.061 1.00 83.12 87 ALA A C 1
ATOM 646 O O . ALA A 1 87 ? -3.701 4.170 -8.179 1.00 83.12 87 ALA A O 1
ATOM 647 N N . GLY A 1 88 ? -5.260 3.815 -6.607 1.00 81.38 88 GLY A N 1
ATOM 648 C CA . GLY A 1 88 ? -6.000 2.815 -7.382 1.00 81.38 88 GLY A CA 1
ATOM 649 C C . GLY A 1 88 ? -6.563 3.370 -8.691 1.00 81.38 88 GLY A C 1
ATOM 650 O O . GLY A 1 88 ? -6.394 2.755 -9.747 1.00 81.38 88 GLY A O 1
ATOM 651 N N . VAL A 1 89 ? -7.172 4.559 -8.648 1.00 87.50 89 VAL A N 1
ATOM 652 C CA . VAL A 1 89 ? -7.683 5.222 -9.858 1.00 87.50 89 VAL A CA 1
ATOM 653 C C . VAL A 1 89 ? -6.532 5.557 -10.811 1.00 87.50 89 VAL A C 1
ATOM 655 O O . VAL A 1 89 ? -6.612 5.219 -11.993 1.00 87.50 89 VAL A O 1
ATOM 658 N N . ALA A 1 90 ? -5.431 6.118 -10.302 1.00 86.00 90 ALA A N 1
ATOM 659 C CA . ALA A 1 90 ? -4.256 6.450 -11.110 1.00 86.00 90 ALA A CA 1
ATOM 660 C C . ALA A 1 90 ? -3.657 5.221 -11.820 1.00 86.00 90 ALA A C 1
ATOM 662 O O . ALA A 1 90 ? -3.383 5.269 -13.019 1.00 86.00 90 ALA A O 1
ATOM 663 N N . VAL A 1 91 ? -3.514 4.098 -11.109 1.00 85.12 91 VAL A N 1
ATOM 664 C CA . VAL A 1 91 ? -3.012 2.839 -11.684 1.00 85.12 91 VAL A CA 1
ATOM 665 C C . VAL A 1 91 ? -3.984 2.281 -12.725 1.00 85.12 91 VAL A C 1
ATOM 667 O O . VAL A 1 91 ? -3.551 1.813 -13.779 1.00 85.12 91 VAL A O 1
ATOM 670 N N . SER A 1 92 ? -5.295 2.360 -12.477 1.00 90.31 92 SER A N 1
ATOM 671 C CA . SER A 1 92 ? -6.302 1.863 -13.422 1.00 90.31 92 SER A CA 1
ATOM 672 C C . SER A 1 92 ? -6.273 2.612 -14.758 1.00 90.31 92 SER A C 1
ATOM 674 O O . SER A 1 92 ? -6.334 1.984 -15.819 1.00 90.31 92 SER A O 1
ATOM 676 N N . GLU A 1 93 ? -6.099 3.935 -14.720 1.00 85.00 93 GLU A N 1
ATOM 677 C CA . GLU A 1 93 ? -5.991 4.748 -15.929 1.00 85.00 93 GLU A CA 1
ATOM 678 C C . GLU A 1 93 ? -4.626 4.581 -16.609 1.00 85.00 93 GLU A C 1
ATOM 680 O O . GLU A 1 93 ? -4.574 4.443 -17.830 1.00 85.00 93 GLU A O 1
ATOM 685 N N . ALA A 1 94 ? -3.531 4.452 -15.853 1.00 86.50 94 ALA A N 1
ATOM 686 C CA . ALA A 1 94 ? -2.210 4.168 -16.419 1.00 86.50 94 ALA A CA 1
ATOM 687 C C . ALA A 1 94 ? -2.178 2.829 -17.184 1.00 86.50 94 ALA A C 1
ATOM 689 O O . ALA A 1 94 ? -1.667 2.756 -18.306 1.00 86.50 94 ALA A O 1
ATOM 690 N N . ILE A 1 95 ? -2.779 1.771 -16.625 1.00 85.81 95 ILE A N 1
ATOM 691 C CA . ILE A 1 95 ? -2.876 0.463 -17.292 1.00 85.81 95 ILE A CA 1
ATOM 692 C C . ILE A 1 95 ? -3.767 0.556 -18.537 1.00 85.81 95 ILE A C 1
ATOM 694 O O . ILE A 1 95 ? -3.405 0.025 -19.593 1.00 85.81 95 ILE A O 1
ATOM 698 N N . LYS A 1 96 ? -4.908 1.254 -18.454 1.00 82.81 96 LYS A N 1
ATOM 699 C CA . LYS A 1 96 ? -5.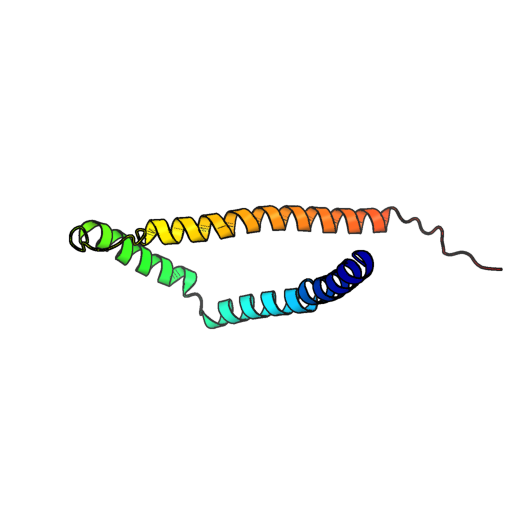780 1.494 -19.615 1.00 82.81 96 LYS A CA 1
ATOM 700 C C . LYS A 1 96 ? -5.048 2.223 -20.734 1.00 82.81 96 LYS A C 1
ATOM 702 O O . LYS A 1 96 ? -5.146 1.796 -21.881 1.00 82.81 96 LYS A O 1
ATOM 707 N N . GLN A 1 97 ? -4.318 3.291 -20.424 1.00 76.69 97 GLN A N 1
ATOM 708 C CA . GLN A 1 97 ? -3.581 4.079 -21.411 1.00 76.69 97 GLN A CA 1
ATOM 709 C C . GLN A 1 97 ? -2.441 3.276 -22.041 1.00 76.69 97 GLN A C 1
ATOM 711 O O . GLN A 1 97 ? -2.285 3.297 -23.262 1.00 76.69 97 GLN A O 1
ATOM 716 N N . GLY A 1 98 ? -1.710 2.490 -21.246 1.00 77.69 98 GLY A N 1
ATOM 717 C CA . GLY A 1 98 ? -0.703 1.561 -21.759 1.00 77.69 98 GLY A CA 1
ATOM 718 C C . GLY A 1 98 ? -1.300 0.508 -22.701 1.00 77.69 98 GLY A C 1
ATOM 719 O O . GLY A 1 98 ? -0.734 0.222 -23.757 1.00 77.69 98 GLY A O 1
ATOM 720 N N . MET A 1 99 ? -2.482 -0.028 -22.380 1.00 70.75 99 MET A N 1
ATOM 721 C CA . MET A 1 99 ? -3.184 -0.980 -23.248 1.00 70.75 99 MET A CA 1
ATOM 722 C C . MET A 1 99 ? -3.796 -0.313 -24.491 1.00 70.75 99 MET A C 1
ATOM 724 O O . MET A 1 99 ? -3.818 -0.928 -25.559 1.00 70.75 99 MET A O 1
ATOM 728 N N . ALA A 1 100 ? -4.260 0.933 -24.381 1.00 70.06 100 ALA A N 1
ATOM 729 C CA . ALA A 1 100 ? -4.766 1.721 -25.502 1.00 70.06 100 ALA A CA 1
ATOM 730 C C . ALA A 1 100 ? -3.648 2.044 -26.505 1.00 70.06 100 ALA A C 1
ATOM 732 O O . ALA A 1 100 ? -3.825 1.798 -27.695 1.00 70.06 100 ALA A O 1
ATOM 733 N N . LEU A 1 101 ? -2.472 2.467 -26.026 1.00 64.81 101 LEU A N 1
ATOM 734 C CA . LEU A 1 101 ? -1.274 2.697 -26.848 1.00 64.81 101 LEU A CA 1
ATOM 735 C C . LEU A 1 101 ? -0.783 1.424 -27.554 1.00 64.81 101 LEU A C 1
ATOM 737 O O . LEU A 1 101 ? -0.309 1.478 -28.689 1.00 64.81 101 LEU A O 1
ATOM 741 N N . ARG A 1 102 ? -0.943 0.257 -26.918 1.00 62.19 102 ARG A N 1
ATOM 742 C CA . ARG A 1 102 ? -0.609 -1.045 -27.518 1.00 62.19 102 ARG A CA 1
ATOM 743 C C . ARG A 1 102 ? -1.610 -1.509 -28.585 1.00 62.19 102 ARG A C 1
ATOM 745 O O . ARG A 1 102 ? -1.271 -2.383 -29.376 1.00 62.19 102 ARG A O 1
ATOM 752 N N . ARG A 1 103 ? -2.836 -0.966 -28.597 1.00 62.00 103 ARG A N 1
ATOM 753 C CA . ARG A 1 103 ? -3.839 -1.204 -29.658 1.00 62.00 103 ARG A CA 1
ATOM 754 C C . ARG A 1 103 ? -3.733 -0.202 -30.801 1.00 62.00 103 ARG A C 1
ATOM 756 O O . ARG A 1 103 ? -4.073 -0.553 -31.924 1.00 62.00 103 ARG A O 1
ATOM 763 N N . SER A 1 104 ? -3.283 1.020 -30.526 1.00 57.62 104 SER A N 1
ATOM 764 C CA . SER A 1 104 ? -3.068 2.050 -31.545 1.00 57.62 104 SER A CA 1
ATOM 765 C C . SER A 1 104 ? -1.689 1.997 -32.195 1.00 57.62 104 SER A C 1
ATOM 767 O O . SER A 1 104 ? -1.479 2.734 -33.150 1.00 57.62 104 SER A O 1
ATOM 769 N N . THR A 1 105 ? -0.776 1.118 -31.759 1.00 59.31 105 THR A N 1
ATOM 770 C CA . THR A 1 105 ? 0.370 0.712 -32.585 1.00 59.31 105 THR A CA 1
ATOM 771 C C . THR A 1 105 ? -0.162 -0.204 -33.685 1.00 59.31 105 THR A C 1
ATOM 773 O O . THR A 1 105 ? -0.445 -1.376 -33.418 1.00 59.31 105 THR A O 1
ATOM 776 N N . PRO A 1 106 ? -0.346 0.292 -34.923 1.00 51.78 106 PRO A N 1
ATOM 777 C CA . PRO A 1 106 ? -0.718 -0.575 -36.013 1.00 51.78 106 PRO A CA 1
ATOM 778 C C . PRO A 1 106 ? 0.477 -1.487 -36.267 1.00 51.78 106 PRO A C 1
ATOM 780 O O . PRO A 1 106 ? 1.636 -1.144 -36.023 1.00 51.78 106 PRO A O 1
ATOM 783 N N . SER A 1 107 ? 0.185 -2.644 -36.822 1.00 54.22 107 SER A N 1
ATOM 784 C CA . SER A 1 107 ? 1.090 -3.594 -37.457 1.00 54.22 107 SER A CA 1
ATOM 785 C C . SER A 1 107 ? 1.904 -3.007 -38.633 1.00 54.22 107 SER A C 1
ATOM 787 O O . SER A 1 107 ? 2.090 -3.678 -39.640 1.00 54.22 107 SER A O 1
ATOM 789 N N . SER A 1 108 ? 2.397 -1.767 -38.536 1.00 52.84 108 SER A N 1
ATOM 790 C CA . SER A 1 108 ? 3.135 -1.050 -39.583 1.00 52.84 108 SER A CA 1
ATOM 791 C C . SER A 1 108 ? 4.657 -1.078 -39.387 1.00 52.84 108 SER A C 1
ATOM 793 O O . SER A 1 108 ? 5.360 -0.269 -39.977 1.00 52.84 108 SER A O 1
ATOM 795 N N . CYS A 1 109 ? 5.177 -2.012 -38.586 1.00 54.34 109 CYS A N 1
ATOM 796 C CA . CYS A 1 109 ? 6.603 -2.360 -38.564 1.00 54.34 109 CYS A CA 1
ATOM 797 C C . CYS A 1 109 ? 6.789 -3.885 -38.599 1.00 54.34 109 CYS A C 1
ATOM 799 O O . CYS A 1 109 ? 7.533 -4.462 -37.807 1.00 54.34 109 CYS A O 1
ATOM 801 N N . ARG A 1 110 ? 6.073 -4.569 -39.500 1.00 57.56 110 ARG A N 1
ATOM 802 C CA . ARG A 1 110 ? 6.445 -5.921 -39.931 1.00 57.56 110 ARG A CA 1
ATOM 803 C C . ARG A 1 110 ? 6.433 -5.968 -41.465 1.00 57.56 110 ARG A C 1
ATOM 805 O O . ARG A 1 110 ? 5.460 -6.391 -42.073 1.00 57.56 110 ARG A O 1
ATOM 812 N N . GLY A 1 111 ? 7.520 -5.477 -42.060 1.00 45.12 111 GLY A N 1
ATOM 813 C CA . GLY A 1 111 ? 7.874 -5.559 -43.483 1.00 45.12 111 GLY A CA 1
ATOM 814 C C . GLY A 1 111 ? 9.358 -5.179 -43.668 1.00 45.12 111 GLY A C 1
ATOM 815 O O . GLY A 1 111 ? 9.839 -4.374 -42.875 1.00 45.12 111 GLY A O 1
ATOM 816 N N . PRO A 1 112 ? 10.108 -5.805 -44.597 1.00 57.22 112 PRO A N 1
ATOM 817 C CA . PRO A 1 112 ? 11.541 -6.088 -44.435 1.00 57.22 112 PRO A CA 1
ATOM 818 C C . PRO A 1 112 ? 12.486 -5.063 -45.090 1.00 57.22 112 PRO A C 1
ATOM 820 O O . PRO A 1 112 ? 12.208 -4.656 -46.211 1.00 57.22 112 PRO A O 1
ATOM 823 N N . SER A 1 113 ? 13.654 -4.827 -44.453 1.00 43.00 113 SER A N 1
ATOM 824 C CA . SER A 1 113 ? 14.970 -4.415 -45.035 1.00 43.00 113 SER A CA 1
ATOM 825 C C . SER A 1 113 ? 14.987 -3.117 -45.893 1.00 43.00 113 SER A C 1
ATOM 827 O O . SER A 1 113 ? 13.915 -2.588 -46.176 1.00 43.00 113 SER A O 1
ATOM 829 N N . PRO A 1 114 ? 16.126 -2.500 -46.290 1.00 55.25 114 PRO A N 1
ATOM 830 C CA . PRO A 1 114 ? 17.491 -3.003 -46.539 1.00 55.25 114 PRO A CA 1
ATOM 831 C C . PRO A 1 114 ? 18.401 -3.115 -45.311 1.00 55.25 114 PRO A C 1
ATOM 833 O O . PRO A 1 114 ? 18.101 -2.481 -44.276 1.00 55.25 114 PRO A O 1
#

Radius of gyration: 24.42 Å; chains: 1; bounding box: 45×34×82 Å